Protein AF-A0A916TVN2-F1 (afdb_monomer_lite)

Structure (mmCIF, N/CA/C/O backbone):
data_AF-A0A916TVN2-F1
#
_entry.id   AF-A0A916TVN2-F1
#
loop_
_atom_site.group_PDB
_atom_site.id
_atom_site.type_symbol
_atom_site.label_atom_id
_atom_site.label_alt_id
_atom_site.label_comp_id
_atom_site.label_asym_id
_atom_site.label_entity_id
_atom_site.label_seq_id
_atom_site.pdbx_PDB_ins_code
_atom_site.Cartn_x
_atom_site.Cartn_y
_atom_site.Cartn_z
_atom_site.occupancy
_atom_site.B_iso_or_equiv
_atom_site.auth_seq_id
_atom_site.auth_comp_id
_atom_site.auth_asym_id
_atom_site.auth_atom_id
_atom_site.pdbx_PDB_model_num
ATOM 1 N N . MET A 1 1 ? 46.267 15.823 -16.547 1.00 44.00 1 MET A N 1
ATOM 2 C CA . MET A 1 1 ? 45.674 15.371 -17.818 1.00 44.00 1 MET A CA 1
ATOM 3 C C . MET A 1 1 ? 46.564 14.247 -18.320 1.00 44.00 1 MET A C 1
ATOM 5 O O . MET A 1 1 ? 47.654 14.530 -18.795 1.00 44.00 1 MET A O 1
ATOM 9 N N . ARG A 1 2 ? 46.213 12.994 -18.006 1.00 35.72 2 ARG A N 1
ATOM 10 C CA . ARG A 1 2 ? 46.900 11.816 -18.547 1.00 35.72 2 ARG A CA 1
ATOM 11 C C . ARG A 1 2 ? 46.036 11.281 -19.677 1.00 35.72 2 ARG A C 1
ATOM 13 O O . ARG A 1 2 ? 44.814 11.271 -19.566 1.00 35.72 2 ARG A O 1
ATOM 20 N N . ASP A 1 3 ? 46.715 11.028 -20.778 1.00 50.25 3 ASP A N 1
ATOM 21 C CA . ASP A 1 3 ? 46.175 10.703 -22.082 1.00 50.25 3 ASP A CA 1
ATOM 22 C C . ASP A 1 3 ? 46.088 9.174 -22.163 1.00 50.25 3 ASP A C 1
ATOM 24 O O . ASP A 1 3 ? 47.064 8.497 -22.485 1.00 50.25 3 ASP A O 1
ATOM 28 N N . ASP A 1 4 ? 44.945 8.623 -21.751 1.00 52.19 4 ASP A N 1
ATOM 29 C CA . ASP A 1 4 ? 44.748 7.181 -21.544 1.00 52.19 4 ASP A CA 1
ATOM 30 C C . ASP A 1 4 ? 44.092 6.514 -22.773 1.00 52.19 4 ASP A C 1
ATOM 32 O O . ASP A 1 4 ? 43.275 5.601 -22.657 1.00 52.19 4 ASP A O 1
ATOM 36 N N . HIS A 1 5 ? 44.455 6.950 -23.984 1.00 55.91 5 HIS A N 1
ATOM 37 C CA . HIS A 1 5 ? 44.032 6.333 -25.248 1.00 55.91 5 HIS A CA 1
ATOM 38 C C . HIS A 1 5 ? 44.820 5.048 -25.568 1.00 55.91 5 HIS A C 1
ATOM 40 O O . HIS A 1 5 ? 45.399 4.896 -26.644 1.00 55.91 5 HIS A O 1
ATOM 46 N N . GLN A 1 6 ? 44.837 4.090 -24.638 1.00 57.56 6 GLN A N 1
ATOM 47 C CA . GLN A 1 6 ? 45.193 2.710 -24.971 1.00 57.56 6 GLN A CA 1
ATOM 48 C C . GLN A 1 6 ? 43.968 2.041 -25.621 1.00 57.56 6 GLN A C 1
ATOM 50 O O . GLN A 1 6 ? 42.881 2.075 -25.039 1.00 57.56 6 GLN A O 1
ATOM 55 N N . PRO A 1 7 ? 44.092 1.443 -26.820 1.00 52.62 7 PRO A N 1
ATOM 56 C CA . PRO A 1 7 ? 42.994 0.697 -27.418 1.00 52.62 7 PRO A CA 1
ATOM 57 C C . PRO A 1 7 ? 42.637 -0.486 -26.514 1.00 52.62 7 PRO A C 1
ATOM 59 O O . PRO A 1 7 ? 43.502 -1.267 -26.118 1.00 52.62 7 PRO A O 1
ATOM 62 N N . ILE A 1 8 ? 41.352 -0.611 -26.185 1.00 58.16 8 ILE A N 1
ATOM 63 C CA . ILE A 1 8 ? 40.827 -1.717 -25.384 1.00 58.16 8 ILE A CA 1
ATOM 64 C C . ILE A 1 8 ? 41.118 -3.017 -26.144 1.00 58.16 8 ILE A C 1
ATOM 66 O O . ILE A 1 8 ? 40.578 -3.250 -27.228 1.00 58.16 8 ILE A O 1
ATOM 70 N N . ASN A 1 9 ? 41.988 -3.866 -25.596 1.00 53.53 9 ASN A N 1
ATOM 71 C CA . ASN A 1 9 ? 42.255 -5.192 -26.141 1.00 53.53 9 ASN A CA 1
ATOM 72 C C . ASN A 1 9 ? 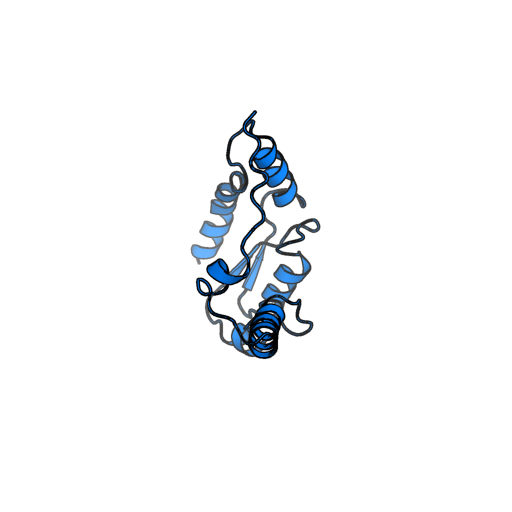41.096 -6.135 -25.778 1.00 53.53 9 ASN A C 1
ATOM 74 O O . ASN A 1 9 ? 41.177 -6.923 -24.834 1.00 53.53 9 ASN A O 1
ATOM 78 N N . LEU A 1 10 ? 40.011 -6.047 -26.551 1.00 53.62 10 LEU A N 1
ATOM 79 C CA . LEU A 1 10 ? 38.786 -6.833 -26.363 1.00 53.62 10 LEU A CA 1
ATOM 80 C C . LEU A 1 10 ? 39.026 -8.356 -26.408 1.00 53.62 10 LEU A C 1
ATOM 82 O O . LEU A 1 10 ? 38.225 -9.114 -25.867 1.00 53.62 10 LEU A O 1
ATOM 86 N N . ALA A 1 11 ? 40.132 -8.817 -27.005 1.00 55.81 11 ALA A N 1
ATOM 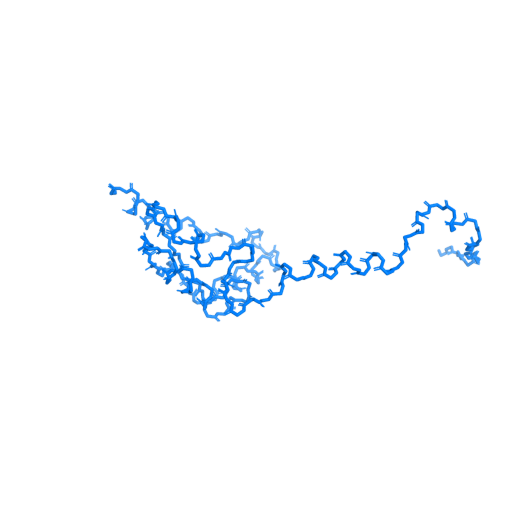87 C CA . ALA A 1 11 ? 40.459 -10.240 -27.096 1.00 55.81 11 ALA A CA 1
ATOM 88 C C . ALA A 1 11 ? 40.979 -10.834 -25.771 1.00 55.81 11 ALA A C 1
ATOM 90 O O . ALA A 1 11 ? 40.822 -12.030 -25.541 1.00 55.81 11 ALA A O 1
ATOM 91 N N . GLY A 1 12 ? 41.576 -10.017 -24.892 1.00 50.69 12 GLY A N 1
ATOM 92 C CA . GLY A 1 12 ? 42.103 -10.465 -23.594 1.00 50.69 12 GLY A CA 1
ATOM 93 C C . GLY A 1 12 ? 41.089 -10.398 -22.447 1.00 50.69 12 GLY A C 1
ATOM 94 O O . GLY A 1 12 ? 41.155 -11.198 -21.516 1.00 50.69 12 GLY A O 1
ATOM 95 N N . GLU A 1 13 ? 40.127 -9.473 -22.513 1.00 49.12 13 GLU A N 1
ATOM 96 C CA . GLU A 1 13 ? 39.125 -9.264 -21.454 1.00 49.12 13 GLU A CA 1
ATOM 97 C C . GLU A 1 13 ? 37.853 -10.104 -21.623 1.00 49.12 13 GLU A C 1
ATOM 99 O O . GLU A 1 13 ? 37.174 -10.381 -20.632 1.00 49.12 13 GLU A O 1
ATOM 104 N N . ALA A 1 14 ? 37.556 -10.588 -22.836 1.00 52.34 14 ALA A N 1
ATOM 105 C CA . ALA A 1 14 ? 36.412 -11.471 -23.091 1.00 52.34 14 ALA A CA 1
ATOM 106 C C . ALA A 1 14 ? 36.467 -12.789 -22.290 1.00 52.34 14 ALA A C 1
ATOM 108 O O . ALA A 1 14 ? 35.435 -13.400 -22.032 1.00 52.34 14 ALA A O 1
ATOM 109 N N . ALA A 1 15 ? 37.655 -13.207 -21.839 1.00 55.00 15 ALA A N 1
ATOM 110 C CA . ALA A 1 15 ? 37.840 -14.392 -21.001 1.00 55.00 15 ALA A CA 1
ATOM 111 C C . ALA A 1 15 ? 37.497 -14.174 -19.511 1.00 55.00 15 ALA A C 1
ATOM 113 O O . ALA A 1 15 ? 37.537 -15.126 -18.731 1.00 55.00 15 ALA A O 1
ATOM 114 N N . ARG A 1 16 ? 37.188 -12.938 -19.084 1.00 59.12 16 ARG A N 1
ATOM 115 C CA . ARG A 1 16 ? 36.970 -12.597 -17.665 1.00 59.12 16 ARG A CA 1
ATOM 116 C C . ARG A 1 16 ? 35.508 -12.704 -17.218 1.00 59.12 16 ARG A C 1
ATOM 118 O O . ARG A 1 16 ? 35.259 -12.815 -16.019 1.00 59.12 16 ARG A O 1
ATOM 125 N N . TYR A 1 17 ? 34.552 -12.704 -18.145 1.00 61.06 17 TYR A N 1
ATOM 126 C CA . TYR A 1 17 ? 33.124 -12.738 -17.828 1.00 61.06 17 TYR A CA 1
ATOM 127 C C . TYR A 1 17 ? 32.461 -13.975 -18.438 1.00 61.06 17 TYR A C 1
ATOM 129 O O . TYR A 1 17 ? 32.716 -14.280 -19.603 1.00 61.06 17 TYR A O 1
ATOM 137 N N . PRO A 1 18 ? 31.605 -14.698 -17.690 1.00 69.25 18 PRO A N 1
ATOM 138 C CA . PRO A 1 18 ? 30.839 -15.788 -18.268 1.00 69.25 18 PRO A CA 1
ATOM 139 C C . PRO A 1 18 ? 29.995 -15.253 -19.427 1.00 69.25 18 PRO A C 1
ATOM 141 O O . PRO A 1 18 ? 29.181 -14.346 -19.249 1.00 69.25 18 PRO A O 1
ATOM 144 N N . ILE A 1 19 ? 30.201 -15.818 -20.617 1.00 73.31 19 ILE A N 1
ATOM 145 C CA . ILE A 1 19 ? 29.348 -15.556 -21.774 1.00 73.31 19 ILE A CA 1
ATOM 146 C C . ILE A 1 19 ? 28.013 -16.244 -21.485 1.00 73.31 19 ILE A C 1
ATOM 148 O O . ILE A 1 19 ? 27.906 -17.469 -21.548 1.00 73.31 19 ILE A O 1
ATOM 152 N N . TYR A 1 20 ? 27.004 -15.461 -21.108 1.00 80.62 20 TYR A N 1
ATOM 153 C CA . TYR A 1 20 ? 25.643 -15.962 -20.965 1.00 80.62 20 TYR A CA 1
ATOM 154 C C . TYR A 1 20 ? 25.028 -16.168 -22.349 1.00 80.62 20 TYR A C 1
ATOM 156 O O . TYR A 1 20 ? 25.168 -15.324 -23.230 1.00 80.62 20 TYR A O 1
ATOM 164 N N . ASP A 1 21 ? 24.321 -17.280 -22.519 1.00 90.00 21 ASP A N 1
ATOM 165 C CA . ASP A 1 21 ? 23.414 -17.498 -23.644 1.00 90.00 21 ASP A CA 1
ATOM 166 C C . ASP A 1 21 ? 22.348 -16.377 -23.638 1.00 90.00 21 ASP A C 1
ATOM 168 O O . ASP A 1 21 ? 21.576 -16.295 -22.670 1.00 90.00 21 ASP A O 1
ATOM 172 N N . PRO A 1 22 ? 22.323 -15.487 -24.653 1.00 90.88 22 PRO A N 1
ATOM 173 C CA . PRO A 1 22 ? 21.436 -14.326 -24.662 1.00 90.88 22 PRO A CA 1
ATOM 174 C C . PRO A 1 22 ? 19.960 -14.706 -24.563 1.00 90.88 22 PRO A C 1
ATOM 176 O O . PRO A 1 22 ? 19.208 -14.041 -23.850 1.00 90.88 22 PRO A O 1
ATOM 179 N N . ASP A 1 23 ? 19.553 -15.804 -25.199 1.00 94.69 23 ASP A N 1
ATOM 180 C CA . ASP A 1 23 ? 18.158 -16.242 -25.205 1.00 94.69 23 ASP A CA 1
ATOM 181 C C . ASP A 1 23 ? 17.746 -16.743 -23.821 1.00 94.69 23 ASP A C 1
ATOM 183 O O . ASP A 1 23 ? 16.666 -16.410 -23.324 1.00 94.69 23 ASP A O 1
ATOM 187 N N . LYS A 1 24 ? 18.637 -17.472 -23.136 1.00 94.06 24 LYS A N 1
ATOM 188 C CA . LYS A 1 24 ? 18.397 -17.889 -21.744 1.00 94.06 24 LYS A CA 1
ATOM 189 C C . LYS A 1 24 ? 18.344 -16.700 -20.797 1.00 94.06 24 LYS A C 1
ATOM 191 O O . LYS A 1 24 ? 17.485 -16.674 -19.915 1.00 94.06 24 LYS A O 1
ATOM 196 N N . PHE A 1 25 ? 19.230 -15.719 -20.971 1.00 92.06 25 PHE A N 1
ATOM 197 C CA . PHE A 1 25 ? 19.208 -14.500 -20.165 1.00 92.06 25 PHE A CA 1
ATOM 198 C C . PHE A 1 25 ? 17.888 -13.744 -20.351 1.00 92.06 25 PHE A C 1
ATOM 200 O O . PHE A 1 25 ? 17.208 -13.440 -19.370 1.00 92.06 25 PHE A O 1
ATOM 207 N N . ILE A 1 26 ? 17.482 -13.510 -21.602 1.00 94.38 26 ILE A N 1
ATOM 208 C CA . ILE A 1 26 ? 16.225 -12.830 -21.931 1.00 94.38 26 ILE A CA 1
ATOM 209 C C . ILE A 1 26 ? 15.034 -13.599 -21.357 1.00 94.38 26 ILE A C 1
ATOM 211 O O . ILE A 1 26 ? 14.182 -12.991 -20.710 1.00 94.38 26 ILE A O 1
ATOM 215 N N . ALA A 1 27 ? 14.984 -14.924 -21.519 1.00 95.56 27 ALA A N 1
ATOM 216 C CA . ALA A 1 27 ? 13.897 -15.745 -20.988 1.00 95.56 27 ALA A CA 1
ATOM 217 C C . ALA A 1 27 ? 13.768 -15.624 -19.459 1.00 95.56 27 ALA A C 1
ATOM 219 O O . ALA A 1 27 ? 12.660 -15.487 -18.933 1.00 95.56 27 ALA A O 1
ATOM 220 N N . VAL A 1 28 ? 14.894 -15.618 -18.736 1.00 93.88 28 VAL A N 1
ATOM 221 C CA . VAL A 1 28 ? 14.906 -15.405 -17.282 1.00 93.88 28 VAL A CA 1
ATOM 222 C C . VAL A 1 28 ? 14.424 -13.998 -16.940 1.00 93.88 28 VAL A C 1
ATOM 224 O O . VAL A 1 28 ? 13.530 -13.853 -16.107 1.00 93.88 28 VAL A O 1
ATOM 227 N N . MET A 1 29 ? 14.952 -12.966 -17.599 1.00 94.56 29 MET A N 1
ATOM 228 C CA . MET A 1 29 ? 14.563 -11.580 -17.329 1.00 94.56 29 MET A CA 1
ATOM 229 C C . MET A 1 29 ? 13.085 -11.317 -17.626 1.00 94.56 29 MET A C 1
ATOM 231 O O . MET A 1 29 ? 12.440 -10.618 -16.852 1.00 94.56 29 MET A O 1
ATOM 235 N N . GLN A 1 30 ? 12.516 -11.920 -18.673 1.00 93.31 30 GLN A N 1
ATOM 236 C CA . GLN A 1 30 ? 11.084 -11.813 -18.973 1.00 93.31 30 GLN A CA 1
ATOM 237 C C . GLN A 1 30 ? 10.217 -12.514 -17.924 1.00 93.31 30 GLN A C 1
ATOM 239 O O . GLN A 1 30 ? 9.181 -11.986 -17.515 1.00 93.31 30 GLN A O 1
ATOM 244 N N . LYS A 1 31 ? 10.666 -13.670 -17.417 1.00 90.25 31 LYS A N 1
ATOM 245 C CA . LYS A 1 31 ? 9.997 -14.335 -16.294 1.00 90.25 31 LYS A CA 1
ATOM 246 C C . LYS A 1 31 ? 9.976 -13.435 -15.057 1.00 90.25 31 LYS A C 1
ATOM 248 O O . LYS A 1 31 ? 8.921 -13.289 -14.446 1.00 90.25 31 LYS A O 1
ATOM 253 N N . TRP A 1 32 ? 11.094 -12.792 -14.720 1.00 90.25 32 TRP A N 1
ATOM 254 C CA . TRP A 1 32 ? 11.132 -11.816 -13.626 1.00 90.25 32 TRP A CA 1
ATOM 255 C C . TRP A 1 32 ? 10.256 -10.595 -13.913 1.00 90.25 32 TRP A C 1
ATOM 257 O O . TRP A 1 32 ? 9.467 -10.214 -13.056 1.00 90.25 32 TRP A O 1
ATOM 267 N N . ALA A 1 33 ? 10.319 -10.028 -15.120 1.00 89.12 33 ALA A N 1
ATOM 268 C CA . ALA A 1 33 ? 9.535 -8.857 -15.511 1.00 89.12 33 ALA A CA 1
ATOM 269 C C . ALA A 1 33 ? 8.024 -9.082 -15.348 1.00 89.12 33 ALA A C 1
ATOM 271 O O . ALA A 1 33 ? 7.320 -8.187 -14.882 1.00 89.12 33 ALA A O 1
ATOM 272 N N . SER A 1 34 ? 7.531 -10.292 -15.641 1.00 84.19 34 SER A N 1
ATOM 273 C CA . SER A 1 34 ? 6.114 -10.636 -15.451 1.00 84.19 34 SER A CA 1
ATOM 274 C C . SER A 1 34 ? 5.631 -10.512 -14.001 1.00 84.19 34 SER A C 1
ATOM 276 O O . SER A 1 34 ? 4.452 -10.254 -13.781 1.00 84.19 34 SER A O 1
ATOM 278 N N . ALA A 1 35 ? 6.527 -10.624 -13.014 1.00 83.56 35 ALA A N 1
ATOM 279 C CA . ALA A 1 35 ? 6.195 -10.431 -11.603 1.00 83.56 35 ALA A CA 1
ATOM 280 C C . ALA A 1 35 ? 6.073 -8.947 -11.203 1.00 83.56 35 ALA A C 1
ATOM 282 O O . ALA A 1 35 ? 5.524 -8.650 -10.147 1.00 83.56 35 ALA A O 1
ATOM 283 N N . TYR A 1 36 ? 6.567 -8.020 -12.027 1.00 80.94 36 TYR A N 1
ATOM 284 C CA . TYR A 1 36 ? 6.496 -6.573 -11.781 1.00 80.94 36 TYR A CA 1
ATOM 285 C C . TYR A 1 36 ? 5.470 -5.865 -12.674 1.00 80.94 36 TYR A C 1
ATOM 287 O O . TYR A 1 36 ? 5.172 -4.691 -12.459 1.00 80.94 36 TYR A O 1
ATOM 295 N N . ALA A 1 37 ? 4.921 -6.558 -13.674 1.00 84.06 37 ALA A N 1
ATOM 296 C CA . ALA A 1 37 ? 3.872 -6.017 -14.524 1.00 84.06 37 ALA A CA 1
ATOM 297 C C . ALA A 1 37 ? 2.541 -5.910 -13.748 1.00 84.06 37 ALA A C 1
ATOM 299 O O . ALA A 1 37 ? 2.165 -6.860 -13.052 1.00 84.06 37 ALA A O 1
ATOM 300 N N . PRO A 1 38 ? 1.791 -4.797 -13.883 1.00 83.81 38 PRO A N 1
ATOM 301 C CA . PRO A 1 38 ? 0.447 -4.694 -13.330 1.00 83.81 38 PRO A CA 1
ATOM 302 C C . PRO A 1 38 ? -0.442 -5.842 -13.812 1.00 83.81 38 PRO A C 1
ATOM 304 O O . PRO A 1 38 ? -0.469 -6.168 -15.000 1.00 83.81 38 PRO A O 1
ATOM 307 N N . SER A 1 39 ? -1.192 -6.438 -12.890 1.00 86.62 39 SER A N 1
ATOM 308 C CA . SER A 1 39 ? -2.108 -7.532 -13.195 1.00 86.62 39 SER A CA 1
ATOM 309 C C . SER A 1 39 ? -3.558 -7.043 -13.199 1.00 86.62 39 SER A C 1
ATOM 311 O O . SER A 1 39 ? -3.963 -6.337 -12.275 1.00 86.62 39 SER A O 1
ATOM 313 N N . PRO A 1 40 ? -4.384 -7.448 -14.182 1.00 88.19 40 PRO A N 1
ATOM 314 C CA . PRO A 1 40 ? -5.812 -7.137 -14.182 1.00 88.19 40 PRO A CA 1
ATOM 315 C C . PRO A 1 40 ? -6.621 -8.017 -13.215 1.00 88.19 40 PRO A C 1
ATOM 317 O O . PRO A 1 40 ? -7.808 -7.770 -13.026 1.00 88.19 40 PRO A O 1
ATOM 320 N N . ILE A 1 41 ? -6.009 -9.040 -12.603 1.00 89.88 41 ILE A N 1
ATOM 321 C CA . ILE A 1 41 ? -6.709 -10.019 -11.751 1.00 89.8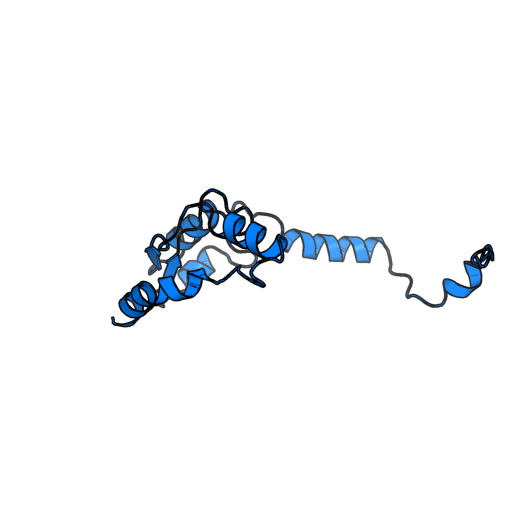8 41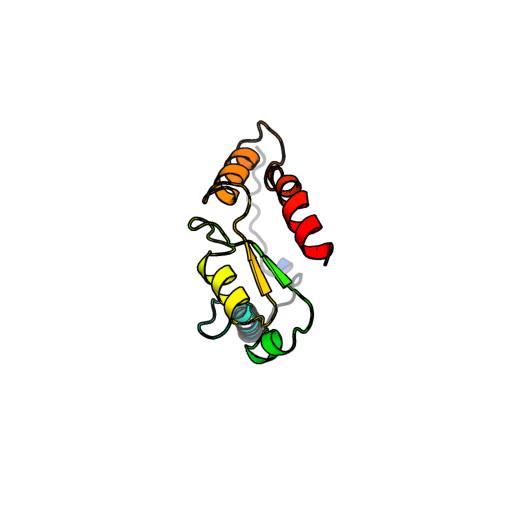 ILE A CA 1
ATOM 322 C C . ILE A 1 41 ? -6.268 -10.017 -10.284 1.00 89.88 41 ILE A C 1
ATOM 324 O O . ILE A 1 41 ? -6.961 -10.596 -9.449 1.00 89.88 41 ILE A O 1
ATOM 328 N N . THR A 1 42 ? -5.138 -9.388 -9.951 1.00 92.56 42 THR A N 1
ATOM 329 C CA . THR A 1 42 ? -4.669 -9.273 -8.565 1.00 92.56 42 THR A CA 1
ATOM 330 C C . THR A 1 42 ? -3.973 -7.934 -8.310 1.00 92.56 42 THR A C 1
ATOM 332 O O . THR A 1 42 ? -3.187 -7.500 -9.154 1.00 92.56 42 THR A O 1
ATOM 335 N N . PRO A 1 43 ? -4.209 -7.288 -7.150 1.00 92.94 43 PRO A N 1
ATOM 336 C CA . PRO A 1 43 ? -3.492 -6.076 -6.767 1.00 92.94 43 PRO A CA 1
ATOM 337 C C . PRO A 1 43 ? -2.075 -6.355 -6.247 1.00 92.94 43 PRO A C 1
ATOM 339 O O . PRO A 1 43 ? -1.288 -5.420 -6.125 1.00 92.94 43 PRO A O 1
ATOM 342 N N . VAL A 1 44 ? -1.750 -7.612 -5.914 1.00 90.00 44 VAL A N 1
ATOM 343 C CA . VAL A 1 44 ? -0.457 -8.006 -5.339 1.00 90.00 44 VAL A CA 1
ATOM 344 C C . VAL A 1 44 ? 0.153 -9.120 -6.190 1.00 90.00 44 VAL A C 1
ATOM 346 O O . VAL A 1 44 ? -0.422 -10.213 -6.269 1.00 90.00 44 VAL A O 1
ATOM 349 N N . PRO A 1 45 ? 1.314 -8.883 -6.827 1.00 86.69 45 PRO A N 1
ATOM 350 C CA . PRO A 1 45 ? 1.999 -9.916 -7.587 1.00 86.69 45 PRO A CA 1
ATOM 351 C C . PRO A 1 45 ? 2.252 -11.174 -6.752 1.00 86.69 45 PRO A C 1
ATOM 353 O O . PRO A 1 45 ? 2.690 -11.105 -5.607 1.00 86.69 45 PRO A O 1
ATOM 356 N N . GLY A 1 46 ? 1.962 -12.337 -7.334 1.00 85.69 46 GLY A N 1
ATOM 357 C CA . GLY A 1 46 ? 2.125 -13.631 -6.665 1.00 85.69 46 GLY A CA 1
ATOM 358 C C . GLY A 1 46 ? 0.971 -14.049 -5.747 1.00 85.69 46 GLY A C 1
ATOM 359 O O . GLY A 1 46 ? 0.983 -15.184 -5.282 1.00 85.69 46 GLY A O 1
ATOM 360 N N . MET A 1 47 ? -0.041 -13.203 -5.529 1.00 91.12 47 MET A N 1
ATOM 361 C CA . MET A 1 47 ? -1.265 -13.584 -4.816 1.00 91.12 47 MET A CA 1
ATOM 362 C C . MET A 1 47 ? -2.436 -13.750 -5.779 1.00 91.12 47 MET A C 1
ATOM 364 O O . MET A 1 47 ? -2.648 -12.926 -6.668 1.00 91.12 47 MET A O 1
ATOM 368 N N . THR A 1 48 ? -3.241 -14.788 -5.575 1.00 93.75 48 THR A N 1
ATOM 369 C CA . THR A 1 48 ? -4.541 -14.951 -6.236 1.00 93.75 48 THR A CA 1
ATOM 370 C C . THR A 1 48 ? -5.669 -14.430 -5.337 1.00 93.75 48 THR A C 1
ATOM 372 O O . THR A 1 48 ? -5.496 -14.371 -4.118 1.00 93.75 48 THR A O 1
ATOM 375 N N . PRO A 1 49 ? -6.870 -14.133 -5.872 1.00 94.50 49 PRO A N 1
ATOM 376 C CA . PRO A 1 49 ? -8.037 -13.805 -5.044 1.00 94.50 49 PRO A CA 1
ATOM 377 C C . PRO A 1 49 ? -8.338 -14.845 -3.949 1.00 94.50 49 PRO A C 1
ATOM 379 O O . PRO A 1 49 ? -8.771 -14.493 -2.855 1.00 94.50 49 PRO A O 1
ATOM 382 N N . ARG A 1 50 ? -8.053 -16.131 -4.208 1.00 96.12 50 ARG A N 1
ATOM 383 C CA . ARG A 1 50 ? -8.214 -17.209 -3.222 1.00 96.12 50 ARG A CA 1
ATOM 384 C C . ARG A 1 50 ? -7.232 -17.086 -2.055 1.00 96.12 50 ARG A C 1
ATOM 386 O O . ARG A 1 50 ? -7.568 -17.501 -0.951 1.00 96.12 50 ARG A O 1
ATOM 393 N N . ASP A 1 51 ? -6.042 -16.541 -2.287 1.00 96.75 51 ASP A N 1
ATOM 394 C CA . ASP A 1 51 ? -5.045 -16.349 -1.232 1.00 96.75 51 ASP A CA 1
ATOM 395 C C . ASP A 1 51 ? -5.459 -15.225 -0.281 1.00 96.75 51 ASP A C 1
ATOM 397 O O . ASP A 1 51 ? -5.335 -15.389 0.929 1.00 96.75 51 ASP A O 1
ATOM 401 N N . PHE A 1 52 ? -6.062 -14.146 -0.792 1.00 96.81 52 PHE A N 1
ATOM 402 C CA . PHE A 1 52 ? -6.672 -13.119 0.062 1.00 96.81 52 PHE A CA 1
ATOM 403 C C . PHE A 1 52 ? -7.830 -13.677 0.897 1.00 96.81 52 PHE A C 1
ATOM 405 O O . PHE A 1 52 ? -7.897 -13.427 2.096 1.00 96.81 52 PHE A O 1
ATOM 412 N N . ALA A 1 53 ? -8.694 -14.502 0.295 1.00 95.94 53 ALA A N 1
ATOM 413 C CA . ALA A 1 53 ? -9.823 -15.121 0.993 1.00 95.94 53 ALA A CA 1
ATOM 414 C C . ALA A 1 53 ? -9.409 -16.104 2.109 1.00 95.94 53 ALA A C 1
ATOM 416 O O . ALA A 1 53 ? -10.237 -16.481 2.934 1.00 95.94 53 ALA A O 1
ATOM 417 N N . ARG A 1 54 ? -8.142 -16.542 2.134 1.00 97.31 54 ARG A N 1
ATOM 418 C CA . ARG A 1 54 ? -7.581 -17.394 3.196 1.00 97.31 54 ARG A CA 1
ATOM 419 C C . ARG A 1 54 ? -7.107 -16.607 4.417 1.00 97.31 54 ARG A C 1
ATOM 421 O O . ARG A 1 54 ? -6.813 -17.230 5.435 1.00 97.31 54 ARG A O 1
ATOM 428 N N . LEU A 1 55 ? -6.997 -15.282 4.325 1.00 96.69 55 LEU A N 1
ATOM 429 C CA . LEU A 1 55 ? -6.605 -14.437 5.448 1.00 96.69 55 LEU A CA 1
ATOM 430 C C . LEU A 1 55 ? -7.750 -14.371 6.462 1.00 96.69 55 LEU A C 1
ATOM 432 O O . LEU A 1 55 ? -8.833 -13.872 6.163 1.00 96.69 55 LEU A O 1
ATOM 436 N N . THR A 1 56 ? -7.503 -14.903 7.657 1.00 96.81 56 THR A N 1
ATOM 437 C CA . THR A 1 56 ? -8.504 -15.028 8.729 1.00 96.81 56 THR A CA 1
ATOM 438 C C . THR A 1 56 ? -8.312 -14.014 9.853 1.00 96.81 56 THR A C 1
ATOM 440 O O . THR A 1 56 ? -9.172 -13.896 10.718 1.00 96.81 56 THR A O 1
ATOM 443 N N . MET A 1 57 ? -7.180 -13.310 9.882 1.00 96.62 57 MET A N 1
ATOM 444 C CA . MET A 1 57 ? -6.918 -12.263 10.866 1.00 96.62 57 MET A CA 1
ATOM 445 C C . MET A 1 57 ? -7.663 -10.968 10.500 1.00 96.62 57 MET A C 1
ATOM 447 O O . MET A 1 57 ? -7.797 -10.662 9.307 1.00 96.62 57 MET A O 1
ATOM 451 N N . PRO A 1 58 ? -8.078 -10.156 11.490 1.00 97.19 58 PRO A N 1
ATOM 452 C CA . PRO A 1 58 ? -8.421 -8.761 11.244 1.00 97.19 58 PRO A CA 1
ATOM 453 C C . PRO A 1 58 ? -7.271 -8.063 10.513 1.00 97.19 58 PRO A C 1
ATOM 455 O O . PRO A 1 58 ? -6.101 -8.260 10.848 1.00 97.19 58 PRO A O 1
ATOM 458 N N . THR A 1 59 ? -7.586 -7.249 9.506 1.00 97.56 59 THR A N 1
ATOM 459 C CA . THR A 1 59 ? -6.567 -6.531 8.723 1.00 97.56 59 THR A CA 1
ATOM 460 C C . THR A 1 59 ? -6.899 -5.050 8.633 1.00 97.56 59 THR A C 1
ATOM 462 O O . THR A 1 59 ? -7.952 -4.681 8.128 1.00 97.56 59 THR A O 1
ATOM 465 N N . LEU A 1 60 ? -5.986 -4.180 9.051 1.00 98.06 60 LEU A N 1
ATOM 466 C CA . LEU A 1 60 ? -6.128 -2.743 8.838 1.00 98.06 60 LEU A CA 1
ATOM 467 C C . LEU A 1 60 ? -5.452 -2.335 7.524 1.00 98.06 60 LEU A C 1
ATOM 469 O O . LEU A 1 60 ? -4.268 -2.599 7.318 1.00 98.06 60 LEU A O 1
ATOM 473 N N . VAL A 1 61 ? -6.199 -1.675 6.639 1.00 98.06 61 VAL A N 1
ATOM 474 C CA . VAL A 1 61 ? -5.710 -1.127 5.369 1.00 98.06 61 VAL A CA 1
ATOM 475 C C . VAL A 1 61 ? -5.800 0.394 5.425 1.00 98.06 61 VAL A C 1
ATOM 477 O O . VAL A 1 61 ? -6.884 0.958 5.554 1.00 98.06 61 VAL A O 1
ATOM 480 N N . PHE A 1 62 ? -4.671 1.082 5.283 1.00 97.88 62 PHE A N 1
ATOM 481 C CA . PHE A 1 62 ? -4.689 2.528 5.071 1.00 97.88 62 PHE A CA 1
ATOM 482 C C . PHE A 1 62 ? -4.860 2.828 3.588 1.00 97.88 62 PHE A C 1
ATOM 484 O O . PHE A 1 62 ? -4.130 2.295 2.749 1.00 97.88 62 PHE A O 1
ATOM 491 N N . ARG A 1 63 ? -5.840 3.672 3.264 1.00 97.88 63 ARG A N 1
ATOM 492 C CA . ARG A 1 63 ? -6.094 4.080 1.887 1.00 97.88 63 ARG A CA 1
ATOM 493 C C . ARG A 1 63 ? -4.932 4.925 1.374 1.00 97.88 63 ARG A C 1
ATOM 495 O O . ARG A 1 63 ? -4.541 5.908 2.002 1.00 97.88 63 ARG A O 1
ATOM 502 N N . SER A 1 64 ? -4.414 4.567 0.206 1.00 97.00 64 SER A N 1
ATOM 503 C CA . SER A 1 64 ? -3.375 5.361 -0.442 1.00 97.00 64 SER A CA 1
ATOM 504 C C . SER A 1 64 ? -3.926 6.656 -1.034 1.00 97.00 64 SER A C 1
ATOM 506 O O . SER A 1 64 ? -5.063 6.708 -1.517 1.00 97.00 64 SER A O 1
ATOM 508 N N . GLY A 1 65 ? -3.078 7.684 -1.067 1.00 95.62 65 GLY A N 1
ATOM 509 C CA . GLY A 1 65 ? -3.389 8.952 -1.715 1.00 95.62 65 GLY A CA 1
ATOM 510 C C . GLY A 1 65 ? -3.555 8.807 -3.229 1.00 95.62 65 GLY A C 1
ATOM 511 O O . GLY A 1 65 ? -2.933 7.963 -3.877 1.00 95.62 65 GLY A O 1
ATOM 512 N N . ARG A 1 66 ? -4.386 9.662 -3.827 1.00 95.38 66 ARG A N 1
ATOM 513 C CA . ARG A 1 66 ? -4.646 9.675 -5.279 1.00 95.38 66 ARG A CA 1
ATOM 514 C C . ARG A 1 66 ? -3.412 9.983 -6.124 1.00 95.38 66 ARG A C 1
ATOM 516 O O . ARG A 1 66 ? -3.411 9.654 -7.305 1.00 95.38 66 ARG A O 1
ATOM 523 N N . SER A 1 67 ? -2.405 10.631 -5.542 1.00 95.44 67 SER A N 1
ATOM 524 C CA . SER A 1 67 ? -1.164 10.996 -6.233 1.00 95.44 67 SER A CA 1
ATOM 525 C C . SER A 1 67 ? -0.019 9.992 -6.030 1.00 95.44 67 SER A C 1
ATOM 527 O O . SER A 1 67 ? 1.074 10.214 -6.551 1.00 95.44 67 SER A O 1
ATOM 529 N N . ASP A 1 68 ? -0.250 8.897 -5.295 1.00 92.81 68 ASP A N 1
ATOM 530 C CA . ASP A 1 68 ? 0.741 7.834 -5.112 1.00 92.81 68 ASP A CA 1
ATOM 531 C C . ASP A 1 68 ? 0.801 6.941 -6.362 1.00 92.81 68 ASP A C 1
ATOM 533 O O . ASP A 1 68 ? -0.157 6.241 -6.699 1.00 92.81 68 ASP A O 1
ATOM 537 N N . LEU A 1 69 ? 1.937 6.984 -7.063 1.00 90.69 69 LEU A N 1
ATOM 538 C CA . LEU A 1 69 ? 2.191 6.177 -8.261 1.00 90.69 69 LEU A CA 1
ATOM 539 C C . LEU A 1 69 ? 2.741 4.782 -7.939 1.00 90.69 69 LEU A C 1
ATOM 541 O O . LEU A 1 69 ? 2.656 3.889 -8.779 1.00 90.69 69 LEU A O 1
ATOM 545 N N . SER A 1 70 ? 3.301 4.595 -6.744 1.00 88.00 70 SER A N 1
ATOM 546 C CA . SER A 1 70 ? 3.939 3.346 -6.320 1.00 88.00 70 SER A CA 1
ATOM 547 C C . SER A 1 70 ? 2.928 2.403 -5.671 1.00 88.00 70 SER A C 1
ATOM 549 O O . SER A 1 70 ? 2.913 1.207 -5.951 1.00 88.00 70 SER A O 1
ATOM 551 N N . HIS A 1 71 ? 2.049 2.950 -4.833 1.00 91.00 71 HIS A N 1
ATOM 552 C CA . HIS A 1 71 ? 1.000 2.224 -4.125 1.00 91.00 71 HIS A CA 1
ATOM 553 C C . HIS A 1 71 ? -0.326 2.932 -4.360 1.00 91.00 71 HIS A C 1
ATOM 555 O O . HIS A 1 71 ? -0.821 3.650 -3.501 1.00 91.00 71 HIS A O 1
ATOM 561 N N . THR A 1 72 ? -0.900 2.763 -5.547 1.00 93.88 72 THR A N 1
ATOM 562 C CA . THR A 1 72 ? -2.066 3.555 -5.955 1.00 93.88 72 THR A CA 1
ATOM 563 C C . THR A 1 72 ? -3.268 3.384 -5.020 1.00 93.88 72 THR A C 1
ATOM 565 O O . THR A 1 72 ? -3.482 2.324 -4.423 1.00 93.88 72 THR A O 1
ATOM 568 N N . ARG A 1 73 ? -4.134 4.404 -4.964 1.00 95.88 73 ARG A N 1
ATOM 569 C CA . ARG A 1 73 ? -5.437 4.317 -4.280 1.00 95.88 73 ARG A CA 1
ATOM 570 C C . ARG A 1 73 ? -6.234 3.086 -4.712 1.00 95.88 73 ARG A C 1
ATOM 572 O O . ARG A 1 73 ? -6.722 2.345 -3.859 1.00 95.88 73 ARG A O 1
ATOM 579 N N . ALA A 1 74 ? -6.283 2.828 -6.020 1.00 95.44 74 ALA A N 1
ATOM 580 C CA . ALA A 1 74 ? -6.967 1.670 -6.585 1.00 95.44 74 ALA A CA 1
ATOM 581 C C . ALA A 1 74 ? -6.426 0.344 -6.025 1.00 95.44 74 ALA A C 1
ATOM 583 O O . ALA A 1 74 ? -7.217 -0.554 -5.741 1.00 95.44 74 ALA A O 1
ATOM 584 N N . THR A 1 75 ? -5.110 0.237 -5.804 1.00 95.19 75 THR A N 1
ATOM 585 C CA . THR A 1 75 ? -4.478 -0.934 -5.177 1.00 95.19 75 THR A CA 1
ATOM 586 C C . THR A 1 75 ? -4.987 -1.142 -3.750 1.00 95.19 75 THR A C 1
ATOM 588 O O . THR A 1 75 ? -5.455 -2.234 -3.435 1.00 95.19 75 THR A O 1
ATOM 591 N N . SER A 1 76 ? -4.960 -0.107 -2.899 1.00 97.38 76 SER A N 1
ATOM 592 C CA . SER A 1 76 ? -5.425 -0.216 -1.502 1.00 97.38 76 SER A CA 1
ATOM 593 C C . SER A 1 76 ? -6.912 -0.589 -1.401 1.00 97.38 76 SER A C 1
ATOM 595 O O . SER A 1 76 ? -7.285 -1.495 -0.655 1.00 97.38 76 SER A O 1
ATOM 597 N N . GLU A 1 77 ? -7.760 0.027 -2.231 1.00 97.69 77 GLU A N 1
ATOM 598 C CA . GLU A 1 77 ? -9.194 -0.275 -2.285 1.00 97.69 77 GLU A CA 1
ATOM 599 C C . GLU A 1 77 ? -9.459 -1.692 -2.812 1.00 97.69 77 GLU A C 1
ATOM 601 O O . GLU A 1 77 ? -10.404 -2.356 -2.385 1.00 97.69 77 GLU A O 1
ATOM 606 N N . TRP A 1 78 ? -8.631 -2.183 -3.737 1.00 97.31 78 TRP A N 1
ATOM 607 C CA . TRP A 1 78 ? -8.741 -3.548 -4.242 1.00 97.31 78 TRP A CA 1
ATOM 608 C C . TRP A 1 78 ? -8.332 -4.582 -3.196 1.00 97.31 78 TRP A C 1
ATOM 610 O O . TRP A 1 78 ? -9.055 -5.560 -3.013 1.00 97.31 78 TRP A O 1
ATOM 620 N N . VAL A 1 79 ? -7.243 -4.348 -2.459 1.00 97.19 79 VAL A N 1
ATOM 621 C CA . VAL A 1 79 ? -6.858 -5.205 -1.328 1.00 97.19 79 VAL A CA 1
ATOM 622 C C . VAL A 1 79 ? -7.994 -5.283 -0.308 1.00 97.19 79 VAL A C 1
ATOM 624 O O . VAL A 1 79 ? -8.400 -6.385 0.052 1.00 97.19 79 VAL A O 1
ATOM 627 N N . HIS A 1 80 ? -8.576 -4.145 0.084 1.00 98.00 80 HIS A N 1
ATOM 628 C CA . HIS A 1 80 ? -9.705 -4.118 1.020 1.00 98.00 80 HIS A CA 1
ATOM 629 C C . HIS A 1 80 ? -10.908 -4.944 0.527 1.00 98.00 80 HIS A C 1
ATOM 631 O O . HIS A 1 80 ? -11.489 -5.709 1.290 1.00 98.00 80 HIS A O 1
ATOM 637 N N . ARG A 1 81 ? -11.246 -4.874 -0.771 1.00 97.19 81 ARG A N 1
ATOM 638 C CA . ARG A 1 81 ? -12.322 -5.701 -1.353 1.00 97.19 81 ARG A CA 1
ATOM 639 C C . ARG A 1 81 ? -12.042 -7.206 -1.305 1.00 97.19 81 ARG A C 1
ATOM 641 O O . ARG A 1 81 ? -12.990 -7.984 -1.319 1.00 97.19 81 ARG A O 1
ATOM 648 N N . LEU A 1 82 ? -10.774 -7.620 -1.327 1.00 97.12 82 LEU A N 1
ATOM 649 C CA . LEU A 1 82 ? -10.390 -9.034 -1.374 1.00 97.12 82 LEU A CA 1
ATOM 650 C C . LEU A 1 82 ? -10.146 -9.650 0.009 1.00 97.12 82 LEU A C 1
ATOM 652 O O . LEU A 1 82 ? -10.286 -10.864 0.145 1.00 97.12 82 LEU A O 1
ATOM 656 N N . VAL A 1 83 ? -9.781 -8.852 1.016 1.00 97.81 83 VAL A N 1
ATOM 657 C CA . VAL A 1 83 ? -9.524 -9.330 2.383 1.00 97.81 83 VAL A CA 1
ATOM 658 C C . VAL A 1 83 ? -10.820 -9.274 3.206 1.00 97.81 83 VAL A C 1
ATOM 660 O O . VAL A 1 83 ? -11.250 -8.171 3.554 1.00 97.81 83 VAL A O 1
ATOM 663 N N . PRO A 1 84 ? -11.434 -10.422 3.566 1.00 96.38 84 PRO A N 1
ATOM 664 C CA . PRO A 1 84 ? -12.800 -10.458 4.108 1.00 96.38 84 PRO A CA 1
ATOM 665 C C . PRO A 1 84 ? -13.005 -9.679 5.410 1.00 96.38 84 PRO A C 1
ATOM 667 O O . PRO A 1 84 ? -14.071 -9.115 5.635 1.00 96.38 84 PRO A O 1
ATOM 670 N N . HIS A 1 85 ? -11.985 -9.650 6.265 1.00 96.00 85 HIS A N 1
ATOM 671 C CA . HIS A 1 85 ? -12.032 -9.030 7.592 1.00 96.00 85 HIS A CA 1
ATOM 672 C C . HIS A 1 85 ? -11.212 -7.743 7.648 1.00 96.00 85 HIS A C 1
ATOM 674 O O . HIS A 1 85 ? -10.637 -7.405 8.685 1.00 96.00 85 HIS A O 1
ATOM 680 N N . SER A 1 86 ? -11.085 -7.056 6.510 1.00 98.06 86 SER A N 1
ATOM 681 C CA . SER A 1 86 ? -10.330 -5.815 6.471 1.00 98.06 86 SER A CA 1
ATOM 682 C C . SER A 1 86 ? -11.168 -4.605 6.872 1.00 98.06 86 SER A C 1
ATOM 684 O O . SER A 1 86 ? -12.327 -4.470 6.487 1.00 98.06 86 SER A O 1
ATOM 686 N N . VAL A 1 87 ? -10.546 -3.694 7.612 1.00 98.00 87 VAL A N 1
ATOM 687 C CA . VAL A 1 87 ? -11.043 -2.348 7.898 1.00 98.00 87 VAL A CA 1
ATOM 688 C C . VAL A 1 87 ? -10.196 -1.379 7.088 1.00 98.00 87 VAL A C 1
ATOM 690 O O . VAL A 1 87 ? -8.971 -1.483 7.095 1.00 98.00 87 VAL A O 1
ATOM 693 N N . MET A 1 88 ? -10.830 -0.446 6.378 1.00 98.38 88 MET A N 1
ATOM 694 C CA . MET A 1 88 ? -10.118 0.581 5.620 1.00 98.38 88 MET A CA 1
ATOM 695 C C . MET A 1 88 ? -10.298 1.952 6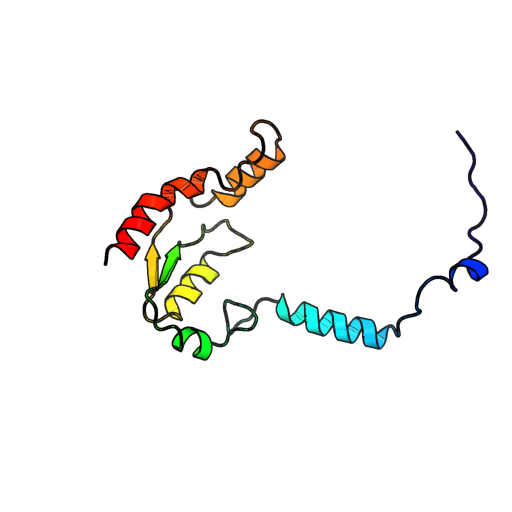.265 1.00 98.38 88 MET A C 1
ATOM 697 O O . MET A 1 88 ? -11.429 2.403 6.436 1.00 98.38 88 MET A O 1
ATOM 701 N N . LEU A 1 89 ? -9.186 2.624 6.565 1.00 98.06 89 LEU A N 1
ATOM 702 C CA . LEU A 1 89 ? -9.159 3.979 7.124 1.00 98.06 89 LEU A CA 1
ATOM 703 C C . LEU A 1 89 ? -8.359 4.925 6.225 1.00 98.06 89 LEU A C 1
ATOM 705 O O . LEU A 1 89 ? -7.435 4.509 5.522 1.00 98.06 89 LEU A O 1
ATOM 709 N N . ASP A 1 90 ? -8.690 6.211 6.280 1.00 97.62 90 ASP A N 1
ATOM 710 C CA . ASP A 1 90 ? -7.866 7.259 5.684 1.00 97.62 90 ASP A CA 1
ATOM 711 C C . ASP A 1 90 ? -6.742 7.648 6.665 1.00 97.62 90 ASP A C 1
ATOM 713 O O . ASP A 1 90 ? -7.004 7.834 7.859 1.00 97.62 90 ASP A O 1
ATOM 717 N N . PRO A 1 91 ? -5.481 7.754 6.212 1.00 97.00 91 PRO A N 1
ATOM 718 C CA . PRO A 1 91 ? -4.395 8.183 7.078 1.00 97.00 91 PRO A CA 1
ATOM 719 C C . PRO A 1 91 ? -4.529 9.677 7.445 1.00 97.00 91 PRO A C 1
ATOM 721 O O . PRO A 1 91 ? -5.129 10.454 6.702 1.00 97.00 91 PRO A O 1
ATOM 724 N N . PRO A 1 92 ? -3.935 10.132 8.563 1.00 96.88 92 PRO A N 1
ATOM 725 C CA . PRO A 1 92 ? -4.111 11.488 9.086 1.00 96.88 92 PRO A CA 1
ATOM 726 C C . PRO A 1 92 ? -3.209 12.518 8.377 1.00 96.88 92 PRO A C 1
ATOM 728 O O . PRO A 1 92 ? -2.539 13.325 9.025 1.00 96.88 92 PRO A O 1
ATOM 731 N N . TRP A 1 93 ? -3.146 12.487 7.048 1.00 96.00 93 TRP A N 1
ATOM 732 C CA . TRP A 1 93 ? -2.381 13.416 6.208 1.00 96.00 93 TRP A CA 1
ATOM 733 C C . TRP A 1 93 ? -3.036 13.598 4.831 1.00 96.00 93 TRP A C 1
ATOM 735 O O . TRP A 1 93 ? -4.067 12.999 4.542 1.00 96.00 93 TRP A O 1
ATOM 745 N N . GLY A 1 94 ? -2.467 14.478 4.002 1.00 93.75 94 GLY A N 1
ATOM 746 C CA . GLY A 1 94 ? -3.009 14.817 2.685 1.00 93.75 94 GLY A CA 1
ATOM 747 C C . GLY A 1 94 ? -2.834 13.720 1.627 1.00 93.75 94 GLY A C 1
ATOM 748 O O . GLY A 1 94 ? -2.055 12.783 1.783 1.00 93.75 94 GLY A O 1
ATOM 749 N N . GLU A 1 95 ? -3.529 13.879 0.501 1.00 95.12 95 GLU A N 1
ATOM 750 C CA . GLU A 1 95 ? -3.529 12.954 -0.651 1.00 95.12 95 GLU A CA 1
ATOM 751 C C . GLU A 1 95 ? -2.168 12.834 -1.378 1.00 95.12 95 GLU A C 1
ATOM 753 O O . GLU A 1 95 ? -2.018 12.026 -2.303 1.00 95.12 95 GLU A O 1
ATOM 758 N N . ASP A 1 96 ? -1.184 13.650 -0.997 1.00 95.94 96 ASP A N 1
ATOM 759 C CA . ASP A 1 96 ? 0.134 13.787 -1.620 1.00 95.94 96 ASP A CA 1
ATOM 760 C C . ASP A 1 96 ? 1.316 13.600 -0.662 1.00 95.94 96 ASP A C 1
ATOM 762 O O . ASP A 1 96 ? 2.451 13.902 -1.029 1.00 95.94 96 ASP A O 1
ATOM 766 N N . GLU A 1 97 ? 1.088 13.039 0.529 1.00 95.69 97 GLU A N 1
ATOM 767 C CA . GLU A 1 97 ? 2.114 12.885 1.571 1.00 95.69 97 GLU A CA 1
ATOM 768 C C . GLU A 1 97 ? 3.411 12.237 1.059 1.00 95.69 97 GLU A C 1
ATOM 770 O O . GLU A 1 97 ? 4.500 12.732 1.349 1.00 95.69 97 GLU A O 1
ATOM 775 N N . TRP A 1 98 ? 3.321 11.166 0.260 1.00 94.44 98 TRP A N 1
ATOM 776 C CA . TRP A 1 98 ? 4.509 10.509 -0.297 1.00 94.44 98 TRP A CA 1
ATOM 777 C C . TRP A 1 98 ? 5.331 11.455 -1.181 1.00 94.44 98 TRP A C 1
ATOM 779 O O . TRP A 1 98 ? 6.552 11.540 -1.033 1.00 94.44 98 TRP A O 1
ATOM 789 N N . ASN A 1 99 ? 4.667 12.208 -2.060 1.00 94.94 99 ASN A N 1
ATOM 790 C CA . ASN A 1 99 ? 5.316 13.154 -2.968 1.00 94.94 99 ASN A CA 1
ATOM 791 C C . ASN A 1 99 ? 5.903 14.340 -2.193 1.00 94.94 99 ASN A C 1
ATOM 793 O O . ASN A 1 99 ? 7.055 14.721 -2.414 1.00 94.94 99 ASN A O 1
ATOM 797 N N . TYR A 1 100 ? 5.148 14.866 -1.226 1.00 95.44 100 TYR A N 1
ATOM 798 C CA . TYR A 1 100 ? 5.581 15.942 -0.341 1.00 95.44 100 TYR A CA 1
ATOM 799 C C . TYR A 1 100 ? 6.835 15.557 0.462 1.00 95.44 100 TYR A C 1
ATOM 801 O O . TYR A 1 100 ? 7.837 16.279 0.446 1.00 95.44 100 TYR A O 1
ATOM 809 N N . ARG A 1 101 ? 6.834 14.388 1.119 1.00 95.81 101 ARG A N 1
ATOM 810 C CA . ARG A 1 101 ? 7.992 13.908 1.893 1.00 95.81 101 ARG A CA 1
ATOM 811 C C . ARG A 1 101 ? 9.170 13.514 1.009 1.00 95.81 101 ARG A C 1
ATOM 813 O O . ARG A 1 101 ? 10.315 13.761 1.390 1.00 95.81 101 ARG A O 1
ATOM 820 N N . SER A 1 102 ? 8.916 12.969 -0.178 1.00 95.19 102 SER A N 1
ATOM 821 C CA . SER A 1 102 ? 9.971 12.677 -1.156 1.00 95.19 102 SER A CA 1
ATOM 822 C C . SER A 1 102 ? 10.683 13.955 -1.590 1.00 95.19 102 SER A C 1
ATOM 824 O O . SER A 1 102 ? 11.908 14.022 -1.509 1.00 95.19 102 SER A O 1
ATOM 826 N N . ALA A 1 103 ? 9.938 15.009 -1.938 1.00 95.88 103 ALA A N 1
ATOM 827 C CA . ALA A 1 103 ? 10.514 16.304 -2.296 1.00 95.88 103 ALA A CA 1
ATOM 828 C C . ALA A 1 103 ? 11.332 16.915 -1.143 1.00 95.88 103 ALA A C 1
ATOM 830 O O . ALA A 1 103 ? 12.440 17.408 -1.359 1.00 95.88 103 ALA A O 1
ATOM 831 N N . GLN A 1 104 ? 10.831 16.833 0.095 1.00 96.94 104 GLN A N 1
ATOM 832 C CA . GLN A 1 104 ? 11.577 17.276 1.279 1.00 96.94 104 GLN A CA 1
ATOM 833 C C . GLN A 1 104 ? 12.881 16.492 1.474 1.00 96.94 104 GLN A C 1
ATOM 835 O O . GLN A 1 104 ? 13.928 17.108 1.673 1.00 96.94 104 GLN A O 1
ATOM 840 N N . THR A 1 105 ? 12.835 15.161 1.367 1.00 96.69 105 THR A N 1
ATOM 841 C CA . THR A 1 105 ? 14.022 14.297 1.485 1.00 96.69 105 THR A CA 1
ATOM 842 C C . THR A 1 105 ? 15.043 14.624 0.393 1.00 96.69 105 THR A C 1
ATOM 844 O O . THR A 1 105 ? 16.217 14.837 0.686 1.00 96.69 105 THR A O 1
ATOM 847 N N . MET A 1 106 ? 14.592 14.750 -0.859 1.00 96.69 106 MET A N 1
ATOM 848 C CA . MET A 1 106 ? 15.444 15.097 -2.002 1.00 96.69 106 MET A CA 1
ATOM 849 C C . MET A 1 106 ? 16.051 16.500 -1.895 1.00 96.69 106 MET A C 1
ATOM 851 O O . MET A 1 106 ? 17.128 16.737 -2.434 1.00 96.69 106 MET A O 1
ATOM 855 N N . SER A 1 107 ? 15.398 17.429 -1.190 1.00 97.31 107 SER A N 1
ATOM 856 C CA . SER A 1 107 ? 15.945 18.773 -0.968 1.00 97.31 107 SER A CA 1
ATOM 857 C C . SER A 1 107 ? 17.189 18.786 -0.072 1.00 97.31 107 SER A C 1
ATOM 859 O O . SER A 1 107 ? 17.926 19.770 -0.077 1.00 97.31 107 SER A O 1
ATOM 861 N N . GLY A 1 108 ? 17.395 17.738 0.736 1.00 95.56 108 GLY A N 1
ATOM 862 C CA . GLY A 1 108 ? 18.520 17.610 1.666 1.00 95.56 108 GLY A CA 1
ATOM 863 C C . GLY A 1 108 ? 18.485 18.543 2.885 1.00 95.56 108 GLY A C 1
ATOM 864 O O . GLY A 1 108 ? 19.366 18.446 3.733 1.00 95.56 108 GLY A O 1
ATOM 865 N N . LYS A 1 109 ? 17.485 19.427 3.011 1.00 95.38 109 LYS A N 1
ATOM 866 C CA . LYS A 1 109 ? 17.433 20.452 4.074 1.00 95.38 109 LYS A CA 1
ATOM 86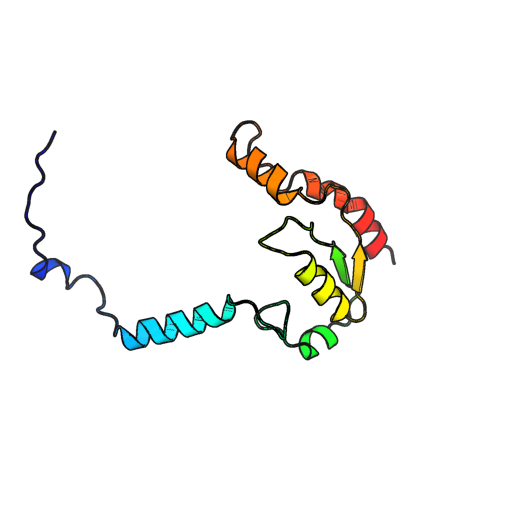7 C C . LYS A 1 109 ? 17.107 19.888 5.457 1.00 95.38 109 LYS A C 1
ATOM 869 O O . LYS A 1 109 ? 17.665 20.342 6.447 1.00 95.38 109 LYS A O 1
ATOM 874 N N . ASP A 1 110 ? 16.227 18.890 5.507 1.00 93.94 110 ASP A N 1
ATOM 875 C CA . ASP A 1 110 ? 15.652 18.351 6.747 1.00 93.94 110 ASP A CA 1
ATOM 876 C C . ASP A 1 110 ? 16.061 16.891 7.019 1.00 93.94 110 ASP A C 1
ATOM 878 O O . ASP A 1 110 ? 15.423 16.201 7.824 1.00 93.94 110 ASP A O 1
ATOM 882 N N . GLY A 1 111 ? 17.087 16.395 6.318 1.00 93.75 111 GLY A N 1
ATOM 883 C CA . GLY A 1 111 ? 17.484 14.987 6.335 1.00 93.75 111 GLY A CA 1
ATOM 884 C C . GLY A 1 111 ? 16.445 14.062 5.686 1.00 93.75 111 GLY A C 1
ATOM 885 O O . GLY A 1 111 ? 15.750 14.440 4.745 1.00 93.75 111 GLY A O 1
ATOM 886 N N . HIS A 1 112 ? 16.347 12.826 6.181 1.00 94.88 112 HIS A N 1
ATOM 887 C CA . HIS A 1 112 ? 15.421 11.820 5.657 1.00 94.88 112 HIS A CA 1
ATOM 888 C C . HIS A 1 112 ? 14.014 11.999 6.247 1.00 94.88 112 HIS A C 1
ATOM 890 O O . HIS A 1 112 ? 13.799 11.780 7.441 1.00 94.88 112 HIS A O 1
ATOM 896 N N . THR A 1 113 ? 13.037 12.382 5.420 1.00 97.00 113 THR A N 1
ATOM 897 C CA . THR A 1 113 ? 11.693 12.778 5.883 1.00 97.00 113 THR A CA 1
ATOM 898 C C . THR A 1 113 ? 10.563 11.848 5.443 1.00 97.00 113 THR A C 1
ATOM 900 O O . THR A 1 113 ? 9.448 12.025 5.933 1.00 97.00 113 THR A O 1
ATOM 903 N N . LEU A 1 114 ? 10.833 10.842 4.594 1.00 95.12 114 LEU A N 1
ATOM 904 C CA . LEU A 1 114 ? 9.821 9.943 3.998 1.00 95.12 114 LEU A CA 1
ATOM 905 C C . LEU A 1 114 ? 8.780 9.414 4.995 1.00 95.12 114 LEU A C 1
ATOM 907 O O . LEU A 1 114 ? 7.591 9.393 4.698 1.00 95.12 114 LEU A O 1
ATOM 911 N N . PHE A 1 115 ? 9.213 9.037 6.199 1.00 95.38 115 PHE A N 1
ATOM 912 C CA . PHE A 1 115 ? 8.359 8.387 7.199 1.00 95.38 115 PHE A CA 1
ATOM 913 C C . PHE A 1 115 ? 8.003 9.285 8.386 1.00 95.38 115 PHE A C 1
ATOM 915 O O . PHE A 1 115 ? 7.473 8.816 9.389 1.00 95.38 115 PHE A O 1
ATOM 922 N N . ARG A 1 116 ? 8.271 10.595 8.295 1.00 96.50 116 ARG A N 1
ATOM 923 C CA . ARG A 1 116 ? 8.093 11.528 9.420 1.00 96.50 116 ARG A CA 1
ATOM 924 C C . ARG A 1 116 ? 6.650 11.575 9.936 1.00 96.50 116 ARG A C 1
ATOM 926 O O . ARG A 1 116 ? 6.441 11.811 11.121 1.00 96.50 116 ARG A O 1
ATOM 933 N N . SER A 1 117 ? 5.662 11.338 9.073 1.00 96.31 117 SER A N 1
ATOM 934 C CA . SER A 1 117 ? 4.249 11.323 9.472 1.00 96.31 117 SER A CA 1
ATOM 935 C C . SER A 1 117 ? 3.761 9.988 10.025 1.00 96.31 117 SER A C 1
ATOM 937 O O . SER A 1 117 ? 2.714 9.974 10.663 1.00 96.31 117 SER A O 1
ATOM 939 N N . TRP A 1 118 ? 4.489 8.881 9.843 1.00 95.81 118 TRP A N 1
ATOM 940 C CA . TRP A 1 118 ? 4.027 7.544 10.241 1.00 95.81 118 TRP A CA 1
ATOM 941 C C . TRP A 1 118 ? 3.634 7.414 11.718 1.00 95.81 118 TRP A C 1
ATOM 943 O O . TRP A 1 118 ? 2.611 6.783 11.979 1.00 95.81 118 TRP A O 1
ATOM 953 N N . PRO A 1 119 ? 4.327 8.048 12.690 1.00 97.69 119 PRO A N 1
ATOM 954 C CA . PRO A 1 119 ? 3.898 8.014 14.089 1.00 97.69 119 PRO A CA 1
ATOM 955 C C . PRO A 1 119 ? 2.474 8.539 14.326 1.00 97.69 119 PRO A C 1
ATOM 957 O O . PRO A 1 119 ? 1.850 8.191 15.322 1.00 97.69 119 PRO A O 1
ATOM 960 N N . ARG A 1 120 ? 1.914 9.338 13.406 1.00 97.94 120 ARG A N 1
ATOM 961 C CA . ARG A 1 120 ? 0.524 9.814 13.492 1.00 97.94 120 ARG A CA 1
ATOM 962 C C . ARG A 1 120 ? -0.503 8.695 13.302 1.00 97.94 120 ARG A C 1
ATOM 964 O O . ARG A 1 120 ? -1.652 8.893 13.672 1.00 97.94 120 ARG A O 1
ATOM 971 N N . LEU A 1 121 ? -0.109 7.544 12.751 1.00 97.88 121 LEU A N 1
ATOM 972 C CA . LEU A 1 121 ? -0.973 6.365 12.639 1.00 97.88 121 LEU A CA 1
ATOM 973 C C . LEU A 1 121 ? -1.158 5.632 13.970 1.00 97.88 121 LEU A C 1
ATOM 975 O O . LEU A 1 121 ? -2.089 4.844 14.081 1.00 97.88 121 LEU A O 1
ATOM 979 N N . VAL A 1 122 ? -0.296 5.876 14.967 1.00 97.94 122 VAL A N 1
ATOM 980 C CA . VAL A 1 122 ? -0.291 5.124 16.233 1.00 97.94 122 VAL A CA 1
ATOM 981 C C . VAL A 1 122 ? -1.672 5.063 16.893 1.00 97.94 122 VAL A C 1
ATOM 983 O O . VAL A 1 122 ? -2.074 3.950 17.208 1.00 97.94 122 VAL A O 1
ATOM 986 N N . PRO A 1 123 ? -2.439 6.163 17.050 1.00 97.44 123 PRO A N 1
ATOM 987 C CA . PRO A 1 123 ? -3.771 6.082 17.651 1.00 97.44 123 PRO A CA 1
ATOM 988 C C . PRO A 1 123 ? -4.709 5.137 16.890 1.00 97.44 123 PRO A C 1
ATOM 990 O O . PRO A 1 123 ? -5.297 4.258 17.496 1.00 97.44 123 PRO A O 1
ATOM 993 N N . LEU A 1 124 ? -4.753 5.231 15.555 1.00 97.38 124 LEU A N 1
ATOM 994 C CA . LEU A 1 124 ? -5.607 4.379 14.716 1.00 97.38 124 LEU A CA 1
ATOM 995 C C . LEU A 1 124 ? -5.211 2.898 14.796 1.00 97.38 124 LEU A C 1
ATOM 997 O O . LEU A 1 124 ? -6.064 2.019 14.738 1.00 97.38 124 LEU A O 1
ATOM 1001 N N . ILE A 1 125 ? -3.909 2.622 14.908 1.00 97.75 125 ILE A N 1
ATOM 1002 C CA . ILE A 1 125 ? -3.397 1.258 15.065 1.00 97.75 125 ILE A CA 1
ATOM 1003 C C . ILE A 1 125 ? -3.732 0.722 16.458 1.00 97.75 125 ILE A C 1
ATOM 1005 O O . ILE A 1 125 ? -4.158 -0.421 16.562 1.00 97.75 125 ILE A O 1
ATOM 1009 N N . LEU A 1 126 ? -3.544 1.526 17.510 1.00 97.81 126 LEU A N 1
ATOM 1010 C CA . LEU A 1 126 ? -3.864 1.137 18.885 1.00 97.81 126 LEU A CA 1
ATOM 1011 C C . LEU A 1 126 ? -5.359 0.864 19.053 1.00 97.81 126 LEU A C 1
ATOM 1013 O O . LEU A 1 126 ? -5.708 -0.153 19.640 1.00 97.81 126 LEU A O 1
ATOM 1017 N N . ASP A 1 127 ? -6.211 1.715 18.482 1.00 97.06 127 ASP A N 1
ATOM 1018 C CA . ASP A 1 127 ? -7.661 1.516 18.477 1.00 97.06 127 ASP A CA 1
ATOM 1019 C C . ASP A 1 127 ? -8.033 0.205 17.767 1.00 97.06 127 ASP A C 1
ATOM 1021 O O . ASP A 1 127 ? -8.859 -0.552 18.261 1.00 97.06 127 ASP A O 1
ATOM 1025 N N . PHE A 1 128 ? -7.383 -0.111 16.642 1.00 97.12 128 PHE A N 1
ATOM 1026 C CA . PHE A 1 128 ? -7.642 -1.341 15.889 1.00 97.12 128 PHE A CA 1
ATOM 1027 C C . PHE A 1 128 ? -7.220 -2.628 16.619 1.00 97.12 128 PHE A C 1
ATOM 1029 O O . PHE A 1 128 ? -7.837 -3.666 16.405 1.00 97.12 128 PHE A O 1
ATOM 1036 N N . ILE A 1 129 ? -6.162 -2.591 17.437 1.00 96.25 129 ILE A N 1
ATOM 1037 C CA . ILE A 1 129 ? -5.660 -3.780 18.157 1.00 96.25 129 ILE A CA 1
ATOM 1038 C C . ILE A 1 129 ? -6.214 -3.922 19.580 1.00 96.25 129 ILE A C 1
ATOM 1040 O O . ILE A 1 129 ? -5.842 -4.866 20.274 1.00 96.25 129 ILE A O 1
ATOM 1044 N N . ALA A 1 130 ? -6.996 -2.952 20.055 1.00 92.69 130 ALA A N 1
ATOM 1045 C CA . ALA A 1 130 ? -7.580 -2.981 21.394 1.00 92.69 130 ALA A CA 1
ATOM 1046 C C . ALA A 1 130 ? -8.809 -3.908 21.496 1.00 92.69 130 ALA A C 1
ATOM 1048 O O . ALA A 1 130 ? -9.204 -4.240 22.616 1.00 92.69 130 ALA A O 1
ATOM 1049 N N . ASP A 1 131 ? -9.367 -4.319 20.353 1.00 60.84 131 ASP A N 1
ATOM 1050 C CA . ASP A 1 131 ? -10.444 -5.310 20.201 1.00 60.84 131 ASP A CA 1
ATOM 1051 C C . ASP A 1 131 ? -9.906 -6.753 20.111 1.00 60.84 131 ASP A C 1
ATOM 1053 O O . ASP A 1 131 ? -10.607 -7.676 20.596 1.00 60.84 131 ASP A O 1
#

Secondary structure (DSSP, 8-state):
---------HHHHGGGS----HHHHHHHHHHHHHTTS--SS-SSTT--HHHHTT--S-EEEEPPPTT-SSS-HHHHHHHHHHSTTEEEE--SS-TTHHHHHHHHHHH-SSS--TTTTGGGGHHHHHHHH--

Foldseek 3Di:
DDDPPDPPPCVVCVVVDPDDDVVVVVVVVVVVVVQVDDDPQALHRPDHLVNLVPDPDQAEFEQAACPDPPCHSVSSVRSQVSNPRYDYDHQPDHSCLQVVQVVVCVVCPPHRRNCVRVVSCVVVVCVSPVD

pLDDT: mean 88.43, std 14.97, range [35.72, 98.38]

Sequence (131 aa):
MRDDHQPINLAGEAARYPIYDPDKFIAVMQKWASAYAPSPITPVPGMTPRDFARLTMPTLVFRSGRSDLSHTRATSEWVHRLVPHSVMLDPPWGEDEWNYRSAQTMSGKDGHTLFRSWPRLVPLILDFIAD

Radius of gyration: 23.4 Å; chains: 1; bounding box: 60×38×49 Å

Organism: NCBI:txid1955250